Protein AF-A0A1W5ZY90-F1 (afdb_monomer_lite)

Secondary structure (DSSP, 8-state):
-------EEEEEEEEE-SHHHHHHHHHHHHHTT-EEEEEEE-TTS-EEEEEEEEE----

Foldseek 3Di:
DDDLFDFDKDKDKDKDQDPVRVVVVQVVLVVQVKHWDDWDQDPVRIIITIIIGGDGDDD

pLDDT: mean 83.08, std 15.06, range [37.62, 94.88]

Radius of gyration: 14.17 Å; chains: 1; bounding box: 39×14×41 Å

Structure (mmCIF, N/CA/C/O backbone):
data_AF-A0A1W5ZY90-F1
#
_entry.id   AF-A0A1W5ZY90-F1
#
loop_
_atom_site.group_PDB
_atom_site.id
_atom_site.type_symbol
_atom_site.label_atom_id
_atom_site.label_alt_id
_atom_site.label_comp_id
_atom_site.label_asym_id
_atom_site.label_entity_id
_atom_site.label_seq_id
_atom_site.pdbx_PDB_ins_code
_atom_site.Cartn_x
_atom_site.Cartn_y
_atom_site.Cartn_z
_atom_site.occupancy
_atom_site.B_iso_or_equiv
_atom_site.auth_seq_id
_atom_site.auth_comp_id
_atom_site.auth_asym_id
_atom_site.auth_atom_id
_atom_site.pdbx_PDB_model_num
ATOM 1 N N . MET A 1 1 ? -30.638 -2.933 23.492 1.00 37.62 1 MET A N 1
ATOM 2 C CA . MET A 1 1 ? -29.183 -2.770 23.692 1.00 37.62 1 MET A CA 1
ATOM 3 C C . MET A 1 1 ? -28.542 -2.876 22.317 1.00 37.62 1 MET A C 1
ATOM 5 O O . MET A 1 1 ? -28.687 -3.920 21.698 1.00 37.62 1 MET A O 1
ATOM 9 N N . ILE A 1 2 ? -27.986 -1.789 21.779 1.00 49.56 2 ILE A N 1
ATOM 10 C CA . ILE A 1 2 ? -27.302 -1.778 20.475 1.00 49.56 2 ILE A CA 1
ATOM 11 C C . ILE A 1 2 ? -25.812 -1.895 20.783 1.00 49.56 2 ILE A C 1
ATOM 13 O O . ILE A 1 2 ? -25.302 -1.099 21.564 1.00 49.56 2 ILE A O 1
ATOM 17 N N . ASN A 1 3 ? -25.135 -2.899 20.229 1.00 46.66 3 ASN A N 1
ATOM 18 C CA . ASN A 1 3 ? -23.691 -3.064 20.387 1.00 46.66 3 ASN A CA 1
ATOM 19 C C . ASN A 1 3 ? -22.983 -1.911 19.647 1.00 46.66 3 ASN A C 1
ATOM 21 O O . ASN A 1 3 ? -23.103 -1.848 18.423 1.00 46.66 3 ASN A O 1
ATOM 25 N N . PRO A 1 4 ? -22.241 -1.019 20.325 1.00 55.88 4 PRO A N 1
ATOM 26 C CA . PRO A 1 4 ? -21.683 0.177 19.686 1.00 55.88 4 PRO A CA 1
ATOM 27 C C . PRO A 1 4 ? -20.413 -0.084 18.857 1.00 55.88 4 PRO A C 1
ATOM 29 O O . PRO A 1 4 ? -19.896 0.818 18.210 1.00 55.88 4 PRO A O 1
ATOM 32 N N . ASN A 1 5 ? -19.894 -1.313 18.812 1.00 50.41 5 ASN A N 1
ATOM 33 C CA . ASN A 1 5 ? -18.582 -1.580 18.218 1.00 50.41 5 ASN A CA 1
ATOM 34 C C . ASN A 1 5 ? -18.686 -2.075 16.762 1.00 50.41 5 ASN A C 1
ATOM 36 O O . ASN A 1 5 ? -18.325 -3.208 16.444 1.00 50.41 5 ASN A O 1
ATOM 40 N N . LEU A 1 6 ? -19.225 -1.238 15.871 1.00 56.44 6 LEU A N 1
ATOM 41 C CA . LEU A 1 6 ? -19.207 -1.495 14.428 1.00 56.44 6 LEU A CA 1
ATOM 42 C C . LEU A 1 6 ? -17.877 -1.005 13.846 1.00 56.44 6 LEU A C 1
ATOM 44 O O . LEU A 1 6 ? -17.738 0.155 13.461 1.00 56.44 6 LEU A O 1
ATOM 48 N N . THR A 1 7 ? -16.889 -1.895 13.779 1.00 64.88 7 THR A N 1
ATOM 49 C CA . THR A 1 7 ? -15.654 -1.647 13.027 1.00 64.88 7 THR A CA 1
ATOM 50 C C . THR A 1 7 ? -15.990 -1.564 11.537 1.00 64.88 7 THR A C 1
ATOM 52 O O . THR A 1 7 ? -16.426 -2.555 10.949 1.00 64.88 7 THR A O 1
ATOM 55 N N . GLN A 1 8 ? -15.810 -0.395 10.915 1.00 69.12 8 GLN A N 1
ATOM 56 C CA . GLN A 1 8 ? -16.059 -0.222 9.484 1.00 69.12 8 GLN A CA 1
ATOM 57 C C . GLN A 1 8 ? -14.767 -0.480 8.703 1.00 69.12 8 GLN A C 1
ATOM 59 O O . GLN A 1 8 ? -13.738 0.135 8.975 1.00 69.12 8 GLN A O 1
ATOM 64 N N . ILE A 1 9 ? -14.826 -1.389 7.727 1.00 78.81 9 ILE A N 1
ATOM 65 C CA . ILE A 1 9 ? -13.720 -1.621 6.793 1.00 78.81 9 ILE A CA 1
ATOM 66 C C . ILE A 1 9 ? -13.933 -0.713 5.586 1.00 78.81 9 ILE A C 1
ATOM 68 O O . ILE A 1 9 ? -14.950 -0.818 4.896 1.00 78.81 9 ILE A O 1
ATOM 72 N N . LYS A 1 10 ? -12.980 0.181 5.326 1.00 81.94 10 LYS A N 1
ATOM 73 C CA . LYS A 1 10 ? -12.997 1.068 4.161 1.00 81.94 10 LYS A CA 1
ATOM 74 C C . LYS A 1 10 ? -11.941 0.626 3.161 1.00 81.94 10 LYS A C 1
ATOM 76 O O . LYS A 1 10 ? -10.752 0.629 3.469 1.00 81.94 10 LYS A O 1
ATOM 81 N N . VAL A 1 11 ? -12.377 0.275 1.955 1.00 87.69 11 VAL A N 1
ATOM 82 C CA . VAL A 1 11 ? -11.478 -0.124 0.867 1.00 87.69 11 VAL A CA 1
ATOM 83 C C . VAL A 1 11 ? -11.141 1.096 0.010 1.00 87.69 11 VAL A C 1
ATOM 85 O O . VAL A 1 11 ? -12.044 1.774 -0.481 1.00 87.69 11 VAL A O 1
ATOM 88 N N . ARG A 1 12 ? -9.850 1.382 -0.184 1.00 87.75 12 ARG A N 1
ATOM 89 C CA . ARG A 1 12 ? -9.350 2.461 -1.051 1.00 87.75 12 ARG A CA 1
ATOM 90 C C . ARG A 1 12 ? -8.261 1.934 -1.978 1.00 87.75 12 ARG A C 1
ATOM 92 O O . ARG A 1 12 ? -7.396 1.187 -1.539 1.00 87.75 12 ARG A O 1
ATOM 99 N N . THR A 1 13 ? -8.256 2.390 -3.224 1.00 90.25 13 THR A N 1
ATOM 100 C CA . THR A 1 13 ? -7.155 2.150 -4.164 1.00 90.25 13 THR A CA 1
ATOM 101 C C . THR A 1 13 ? -6.346 3.430 -4.338 1.00 90.25 13 THR A C 1
ATOM 103 O O . THR A 1 13 ? -6.922 4.502 -4.517 1.00 90.25 13 THR A O 1
ATOM 106 N N . GLN A 1 14 ? -5.022 3.334 -4.275 1.00 88.00 14 GLN A N 1
ATOM 107 C CA . GLN A 1 14 ? -4.104 4.450 -4.496 1.00 88.00 14 GLN A CA 1
ATOM 108 C C . GLN A 1 14 ? -2.987 4.019 -5.441 1.00 88.00 14 GLN A C 1
ATOM 110 O O . GLN A 1 14 ? -2.577 2.869 -5.412 1.00 88.00 14 GLN A O 1
ATOM 115 N N . THR A 1 15 ? -2.501 4.923 -6.286 1.00 93.31 15 THR A N 1
ATOM 116 C CA . THR A 1 15 ? -1.339 4.648 -7.141 1.00 93.31 15 THR A CA 1
ATOM 117 C C . THR A 1 15 ? -0.105 5.288 -6.526 1.00 93.31 15 THR A C 1
ATOM 119 O O . THR A 1 15 ? -0.174 6.446 -6.122 1.00 93.31 15 THR A O 1
ATOM 122 N N . VAL A 1 16 ? 0.995 4.545 -6.469 1.00 92.44 16 VAL A N 1
ATOM 123 C CA . VAL A 1 16 ? 2.330 5.027 -6.084 1.00 92.44 16 VAL A CA 1
ATOM 124 C C . VAL A 1 16 ? 3.292 4.810 -7.245 1.00 92.44 16 VAL A C 1
ATOM 126 O O . VAL A 1 16 ? 3.090 3.887 -8.034 1.00 92.44 16 VAL A O 1
ATOM 129 N N . SER A 1 17 ? 4.316 5.646 -7.384 1.00 90.00 17 SER A N 1
ATOM 130 C CA . SER A 1 17 ? 5.239 5.582 -8.529 1.00 90.00 17 SER A CA 1
ATOM 131 C C . SER A 1 17 ? 6.643 5.127 -8.138 1.00 90.00 17 SER A C 1
ATOM 133 O O . SER A 1 17 ? 7.429 4.742 -8.999 1.00 90.00 17 SER A O 1
ATOM 135 N N . THR A 1 18 ? 6.960 5.140 -6.844 1.00 90.44 18 T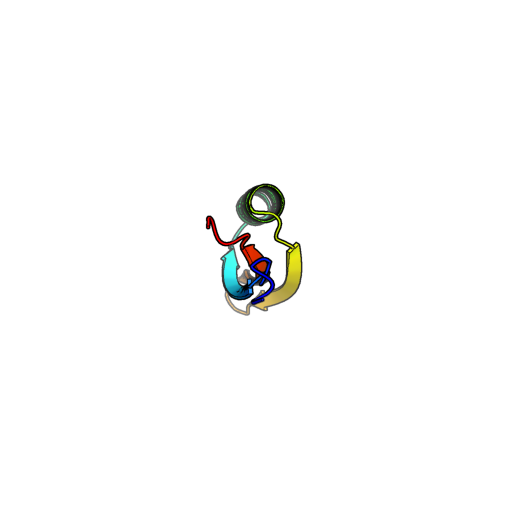HR A N 1
ATOM 136 C CA . THR A 1 18 ? 8.284 4.802 -6.318 1.00 90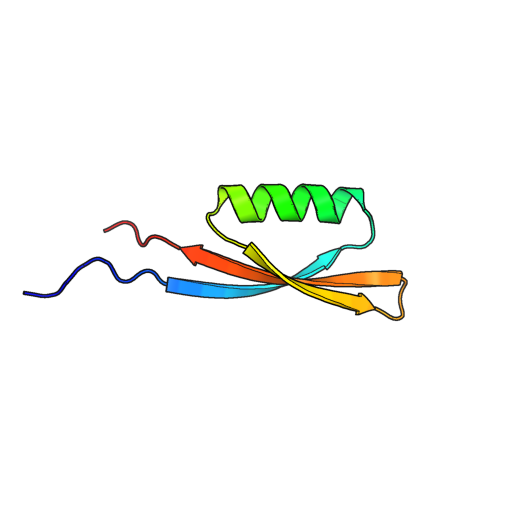.44 18 THR A CA 1
ATOM 137 C C . THR A 1 18 ? 8.209 3.837 -5.135 1.00 90.44 18 THR A C 1
ATOM 139 O O . THR A 1 18 ? 7.189 3.713 -4.452 1.00 90.44 18 THR A O 1
ATOM 142 N N . THR A 1 19 ? 9.325 3.153 -4.866 1.00 89.12 19 THR A N 1
ATOM 143 C CA . THR A 1 19 ? 9.479 2.299 -3.678 1.00 89.12 19 THR A CA 1
ATOM 144 C C . THR A 1 19 ? 9.360 3.101 -2.379 1.00 89.12 19 THR A C 1
ATOM 146 O O . THR A 1 19 ? 8.857 2.582 -1.386 1.00 89.12 19 THR A O 1
ATOM 149 N N . GLU A 1 20 ? 9.801 4.361 -2.383 1.00 93.25 20 GLU A N 1
ATOM 150 C CA . GLU A 1 20 ? 9.697 5.257 -1.229 1.00 93.25 20 GLU A CA 1
ATOM 151 C C . GLU A 1 20 ? 8.232 5.573 -0.910 1.00 93.25 20 GLU A C 1
ATOM 153 O O . GLU A 1 20 ? 7.780 5.261 0.190 1.00 93.25 20 GLU A O 1
ATOM 158 N N . GLU A 1 21 ? 7.452 6.015 -1.904 1.00 92.56 21 GLU A N 1
ATOM 159 C CA . GLU A 1 21 ? 6.009 6.255 -1.744 1.00 92.56 21 GLU A CA 1
ATOM 160 C C . GLU A 1 21 ? 5.258 4.998 -1.280 1.00 92.56 21 GLU A C 1
ATOM 162 O O . GLU A 1 21 ? 4.336 5.077 -0.469 1.00 92.56 21 GLU A O 1
ATOM 167 N N . TYR A 1 22 ? 5.645 3.815 -1.774 1.00 91.12 22 TYR A N 1
ATOM 168 C CA . TYR A 1 22 ? 5.058 2.553 -1.323 1.00 91.12 22 TYR A CA 1
ATOM 169 C C . TYR A 1 22 ? 5.350 2.273 0.160 1.00 91.12 22 TYR A C 1
ATOM 171 O O . 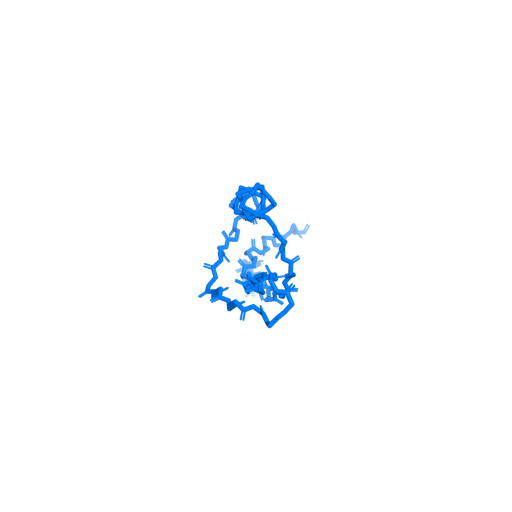TYR A 1 22 ? 4.456 1.855 0.900 1.00 91.12 22 TYR A O 1
ATOM 179 N N . ASN A 1 23 ? 6.585 2.515 0.607 1.00 93.31 23 ASN A N 1
ATOM 180 C CA . ASN A 1 23 ? 6.979 2.329 2.002 1.00 93.31 23 ASN A CA 1
ATOM 181 C C . ASN A 1 23 ? 6.261 3.320 2.926 1.00 93.31 23 ASN A C 1
ATOM 183 O O . ASN A 1 23 ? 5.733 2.913 3.965 1.00 93.31 23 ASN A O 1
ATOM 187 N N . GLU A 1 24 ? 6.188 4.594 2.540 1.00 94.50 24 GLU A N 1
ATOM 188 C CA . GLU A 1 24 ? 5.439 5.616 3.277 1.00 94.50 24 GLU A CA 1
ATOM 189 C C . GLU A 1 24 ? 3.954 5.254 3.370 1.00 94.50 24 GLU A C 1
ATOM 191 O O . GLU A 1 24 ? 3.358 5.293 4.452 1.00 94.50 24 GLU A O 1
ATOM 196 N N . LEU A 1 25 ? 3.366 4.805 2.257 1.00 92.19 25 LEU A N 1
ATOM 197 C CA . LEU A 1 25 ? 1.984 4.346 2.215 1.00 92.19 25 LEU A CA 1
ATOM 198 C C . LEU A 1 25 ? 1.754 3.162 3.157 1.00 92.19 25 LEU A C 1
ATOM 200 O O . LEU A 1 25 ? 0.785 3.160 3.917 1.00 92.19 25 LEU A O 1
ATOM 204 N N . GLN A 1 26 ? 2.641 2.167 3.152 1.00 91.88 26 GLN A N 1
ATOM 205 C CA . GLN A 1 26 ? 2.530 1.008 4.034 1.00 91.88 26 GLN A CA 1
ATOM 206 C C . GLN A 1 26 ? 2.568 1.416 5.514 1.00 91.88 26 GLN A C 1
ATOM 208 O O . GLN A 1 26 ? 1.767 0.913 6.311 1.00 91.88 26 GLN A O 1
ATOM 213 N N . GLN A 1 27 ? 3.454 2.343 5.889 1.00 94.38 27 GLN A N 1
ATOM 214 C CA . GLN A 1 27 ? 3.528 2.854 7.258 1.00 94.38 27 GLN A CA 1
ATOM 215 C C . GLN A 1 27 ? 2.264 3.624 7.649 1.00 94.38 27 GLN A C 1
ATOM 217 O O . GLN A 1 27 ? 1.697 3.355 8.709 1.00 94.38 27 GLN A O 1
ATOM 222 N N . ALA A 1 28 ? 1.781 4.522 6.788 1.00 91.50 28 ALA A N 1
ATOM 223 C CA . ALA A 1 28 ? 0.569 5.299 7.036 1.00 91.50 28 ALA A CA 1
ATOM 224 C C . ALA A 1 28 ? -0.666 4.398 7.202 1.00 91.50 28 ALA A C 1
ATOM 226 O O . ALA A 1 28 ? -1.458 4.576 8.128 1.00 91.50 28 ALA A O 1
ATOM 227 N N . VAL A 1 29 ? -0.801 3.382 6.345 1.00 91.12 29 VAL A N 1
ATOM 228 C CA . VAL A 1 29 ? -1.880 2.389 6.415 1.00 91.12 29 VAL A CA 1
ATOM 229 C C . VAL A 1 29 ? -1.833 1.626 7.736 1.00 91.12 29 VAL A C 1
ATOM 231 O O . VAL A 1 29 ? -2.861 1.484 8.396 1.00 91.12 29 VAL A O 1
ATOM 234 N N . LYS A 1 30 ? -0.642 1.197 8.168 1.00 89.62 30 LYS A N 1
ATOM 235 C CA . LYS A 1 30 ? -0.457 0.505 9.448 1.00 89.62 30 LYS A CA 1
ATOM 236 C C . LYS A 1 30 ? -0.803 1.395 10.647 1.00 89.62 30 LYS A C 1
ATOM 238 O O . LYS A 1 30 ? -1.443 0.918 11.580 1.00 89.62 30 LYS A O 1
ATOM 243 N N . GLN A 1 31 ? -0.423 2.675 10.624 1.00 88.88 31 GLN A N 1
ATOM 244 C CA . GLN A 1 31 ? -0.756 3.635 11.689 1.00 88.88 31 GLN A CA 1
ATOM 245 C C . GLN A 1 31 ? -2.267 3.866 11.814 1.00 88.88 31 GLN A C 1
ATOM 247 O O . GLN A 1 31 ? -2.777 4.024 12.919 1.00 88.88 31 GLN A O 1
ATOM 252 N N . GLN A 1 32 ? -2.993 3.818 10.697 1.00 85.38 32 GLN A N 1
ATOM 253 C CA . GLN A 1 32 ? -4.455 3.924 10.661 1.00 85.38 32 GLN A CA 1
ATOM 254 C C . GLN A 1 32 ? -5.169 2.599 10.991 1.00 85.38 32 GLN A C 1
ATOM 256 O O . GLN A 1 32 ? -6.384 2.503 10.849 1.00 85.38 32 GLN A O 1
ATOM 261 N N . GLY A 1 33 ? -4.436 1.554 11.398 1.00 88.12 33 GLY A N 1
ATOM 262 C CA . GLY A 1 33 ? -5.005 0.233 11.684 1.00 88.12 33 GLY A CA 1
ATOM 263 C C . GLY A 1 33 ? -5.467 -0.527 10.436 1.00 88.12 33 GLY A C 1
ATOM 264 O O . GLY A 1 33 ? -6.232 -1.488 10.535 1.00 88.12 33 GLY A O 1
ATOM 265 N N . GLY A 1 34 ? -5.038 -0.096 9.253 1.00 89.88 34 GLY A N 1
ATOM 266 C CA . GLY A 1 34 ? -5.318 -0.759 7.991 1.00 89.88 34 GLY A CA 1
ATOM 267 C C . GLY A 1 34 ? -4.241 -1.746 7.553 1.00 89.88 34 GLY A C 1
ATOM 268 O O . GLY A 1 34 ? -3.223 -1.953 8.217 1.00 89.88 34 GLY A O 1
ATOM 269 N N . ARG A 1 35 ? -4.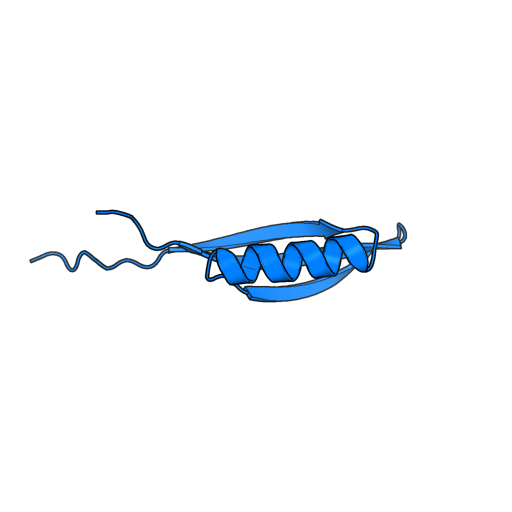458 -2.340 6.380 1.00 92.06 35 ARG A N 1
ATOM 270 C CA . ARG A 1 35 ? -3.501 -3.202 5.681 1.00 92.06 35 ARG A CA 1
ATOM 271 C C . ARG A 1 35 ? -3.592 -3.014 4.167 1.00 92.06 35 ARG A C 1
ATOM 273 O O . ARG A 1 35 ? -4.650 -2.687 3.635 1.00 92.06 35 ARG A O 1
ATOM 280 N N . ILE A 1 36 ? -2.489 -3.261 3.470 1.00 92.44 36 ILE A N 1
ATOM 281 C CA . ILE A 1 36 ? -2.486 -3.413 2.011 1.00 92.44 36 ILE A CA 1
ATOM 282 C C . ILE A 1 36 ? -2.927 -4.845 1.698 1.00 92.44 36 ILE A C 1
ATOM 284 O O . ILE A 1 36 ? -2.394 -5.784 2.287 1.00 92.44 36 ILE A O 1
ATOM 288 N N . VAL A 1 37 ? -3.898 -5.008 0.803 1.00 93.50 37 VAL A N 1
ATOM 289 C CA . VAL A 1 37 ? -4.452 -6.323 0.429 1.00 93.50 37 VAL A CA 1
ATOM 290 C C . VAL A 1 37 ? -4.092 -6.757 -0.981 1.00 93.50 37 VAL A C 1
ATOM 292 O O . VAL A 1 37 ? -4.123 -7.946 -1.274 1.00 93.50 37 VAL A O 1
ATOM 295 N N . GLU A 1 38 ? -3.743 -5.814 -1.854 1.00 93.50 38 GLU A N 1
ATOM 296 C CA . GLU A 1 38 ? -3.394 -6.111 -3.240 1.00 93.50 38 GLU A CA 1
ATOM 297 C C . GLU A 1 38 ? -2.467 -5.031 -3.792 1.00 93.50 38 GLU A C 1
ATOM 299 O O . GLU A 1 38 ? -2.643 -3.842 -3.511 1.00 93.50 38 GLU A O 1
ATOM 304 N N . THR A 1 39 ? -1.489 -5.444 -4.592 1.00 93.06 39 THR A N 1
ATOM 305 C CA . THR A 1 39 ? -0.612 -4.555 -5.353 1.00 93.06 39 THR A CA 1
ATOM 306 C C . THR A 1 39 ? -0.610 -5.000 -6.809 1.00 93.06 39 THR A C 1
ATOM 308 O O . THR A 1 39 ? -0.371 -6.162 -7.121 1.00 93.06 39 THR A O 1
ATOM 311 N N . THR A 1 40 ? -0.914 -4.078 -7.716 1.00 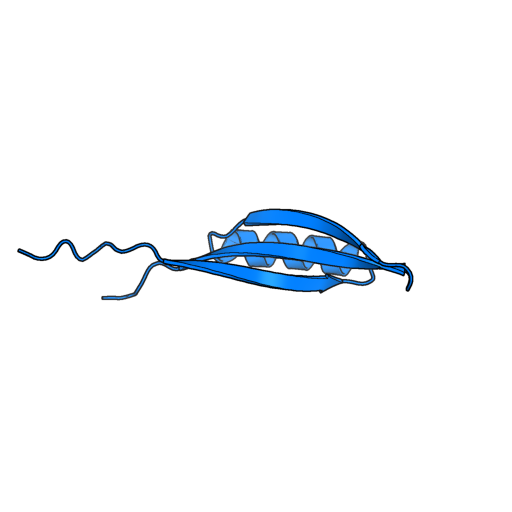94.25 40 THR A N 1
ATOM 312 C CA . THR A 1 40 ? -0.990 -4.333 -9.155 1.00 94.25 40 THR A CA 1
ATOM 313 C C . THR A 1 40 ? -0.040 -3.385 -9.882 1.00 94.25 40 THR A C 1
ATOM 315 O O . THR A 1 40 ? -0.242 -2.171 -9.813 1.00 94.25 40 THR A O 1
ATOM 318 N N . PRO A 1 41 ? 0.987 -3.884 -10.589 1.00 91.81 41 PRO A N 1
ATOM 319 C CA . PRO A 1 41 ? 1.843 -3.032 -11.404 1.00 91.81 41 PRO A CA 1
ATOM 320 C C . PRO A 1 41 ? 1.044 -2.444 -12.574 1.00 91.81 41 PRO A C 1
ATOM 322 O O . PRO A 1 41 ? 0.268 -3.133 -13.238 1.00 91.81 41 PRO A O 1
ATOM 325 N N . LEU A 1 42 ? 1.233 -1.155 -12.832 1.00 91.12 42 LEU A N 1
ATOM 326 C CA . LEU A 1 42 ? 0.567 -0.413 -13.892 1.00 91.12 42 LEU A CA 1
ATOM 327 C C . LEU A 1 42 ? 1.480 -0.265 -15.111 1.00 91.12 42 LEU A C 1
ATOM 329 O O . LEU A 1 42 ? 2.701 -0.169 -15.006 1.00 91.12 42 LEU A O 1
ATOM 333 N N . ARG A 1 43 ? 0.871 -0.171 -16.299 1.00 90.69 43 ARG A N 1
ATOM 334 C CA . ARG A 1 43 ? 1.604 -0.024 -17.571 1.00 90.69 43 ARG A CA 1
ATOM 335 C C . ARG A 1 43 ? 2.428 1.265 -17.669 1.00 90.69 43 ARG A C 1
ATOM 337 O O . ARG A 1 43 ? 3.354 1.319 -18.465 1.00 90.69 43 ARG A O 1
ATOM 344 N N . ASN A 1 44 ? 2.094 2.289 -16.885 1.00 87.69 44 ASN A N 1
ATOM 345 C CA . ASN A 1 44 ? 2.810 3.565 -16.827 1.00 87.69 44 ASN A CA 1
ATOM 346 C C . ASN A 1 44 ? 4.000 3.558 -15.845 1.00 87.69 44 ASN A C 1
ATOM 348 O O . ASN A 1 44 ? 4.556 4.618 -15.582 1.00 87.69 44 ASN A O 1
ATOM 352 N N . GLY A 1 45 ? 4.371 2.400 -15.286 1.00 85.31 45 GLY A N 1
ATOM 353 C CA . GLY A 1 45 ? 5.477 2.275 -14.331 1.00 85.31 45 GLY A CA 1
ATOM 354 C C . GLY A 1 45 ? 5.095 2.532 -12.870 1.00 85.31 45 GLY A C 1
ATOM 355 O O . GLY A 1 45 ? 5.959 2.440 -12.006 1.00 85.31 45 GLY A O 1
ATOM 356 N N . GLY A 1 46 ? 3.821 2.820 -12.580 1.00 91.12 46 GLY A N 1
ATOM 357 C CA . GLY A 1 46 ? 3.307 2.910 -11.212 1.00 91.12 46 GLY A CA 1
ATOM 358 C C . GLY A 1 46 ? 2.860 1.562 -10.642 1.00 91.12 46 GLY A C 1
ATOM 359 O O . GLY A 1 46 ? 2.818 0.544 -11.330 1.00 91.12 46 GLY A O 1
ATOM 360 N N . ILE A 1 47 ? 2.460 1.563 -9.376 1.00 92.19 47 ILE A N 1
ATOM 361 C CA . ILE A 1 47 ? 1.864 0.432 -8.667 1.00 92.19 47 ILE A CA 1
ATOM 362 C C . ILE A 1 47 ? 0.530 0.903 -8.098 1.00 92.19 47 ILE A C 1
ATOM 364 O O . ILE A 1 47 ? 0.471 1.844 -7.310 1.00 92.19 47 ILE A O 1
ATOM 368 N N . SER A 1 48 ? -0.554 0.245 -8.488 1.00 93.25 48 SER A N 1
ATOM 369 C CA . SER A 1 48 ? -1.855 0.402 -7.852 1.00 93.25 48 SER A CA 1
ATOM 370 C C . SER A 1 48 ? -1.900 -0.447 -6.589 1.00 93.25 48 SER A C 1
ATOM 372 O O . SER A 1 48 ? -1.619 -1.640 -6.622 1.00 93.25 48 SER A O 1
ATOM 374 N N . VAL A 1 49 ? -2.235 0.166 -5.467 1.00 94.50 49 VAL A N 1
ATOM 375 C CA . VAL A 1 49 ? -2.234 -0.429 -4.136 1.00 94.50 49 VAL A CA 1
ATOM 376 C C . VAL A 1 49 ? -3.652 -0.372 -3.593 1.00 94.50 49 VAL A C 1
ATOM 378 O O . VAL A 1 49 ? -4.227 0.708 -3.438 1.00 94.50 49 VAL A O 1
ATOM 381 N N . LYS A 1 50 ? -4.223 -1.536 -3.293 1.00 94.88 50 LYS A N 1
ATOM 382 C CA . LYS A 1 50 ? -5.521 -1.670 -2.636 1.00 94.88 50 LYS A CA 1
ATOM 383 C C . LYS A 1 50 ? -5.316 -1.792 -1.135 1.00 94.88 50 LYS A C 1
ATOM 385 O O . LYS A 1 50 ? -4.543 -2.622 -0.657 1.00 94.88 50 LYS A O 1
ATOM 390 N N . ILE A 1 51 ? -6.029 -0.958 -0.398 1.00 94.44 51 ILE A N 1
ATOM 391 C CA . ILE A 1 51 ? -5.874 -0.748 1.034 1.00 94.44 51 ILE A CA 1
ATOM 392 C C . ILE A 1 51 ? -7.216 -1.010 1.695 1.00 94.44 51 ILE A C 1
ATOM 394 O O . ILE A 1 51 ? -8.234 -0.481 1.253 1.00 94.44 51 ILE A O 1
ATOM 398 N N . GLU A 1 52 ? -7.202 -1.761 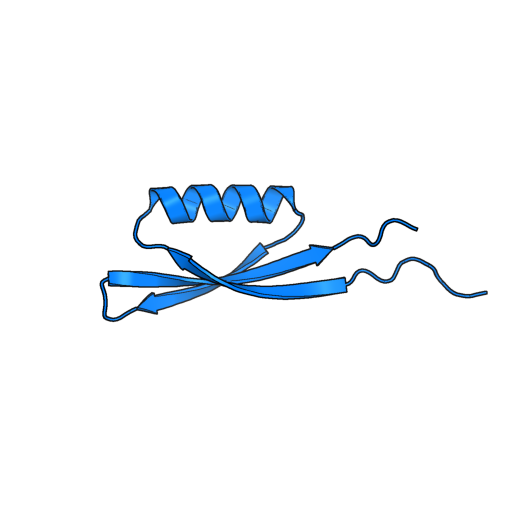2.784 1.00 92.12 52 GLU A N 1
ATOM 399 C CA . GLU A 1 52 ? -8.314 -1.860 3.719 1.00 92.12 52 GLU A CA 1
ATOM 400 C C . GLU A 1 52 ? -7.954 -1.096 4.986 1.00 92.12 52 GLU A C 1
ATOM 402 O O . GLU A 1 52 ? -7.003 -1.454 5.677 1.00 92.12 52 GLU A O 1
ATOM 407 N N . LEU A 1 53 ? -8.690 -0.035 5.292 1.00 88.44 53 LEU A N 1
ATOM 408 C CA . LEU A 1 53 ? -8.558 0.711 6.538 1.00 88.44 53 LEU A CA 1
ATOM 409 C C . LEU A 1 53 ? -9.589 0.199 7.539 1.00 88.44 53 LEU A C 1
ATOM 411 O O . LEU A 1 53 ? -10.763 0.037 7.200 1.00 88.44 53 LEU A O 1
ATOM 415 N N . THR A 1 54 ? -9.140 -0.043 8.767 1.00 82.44 54 THR A N 1
ATOM 416 C CA . THR A 1 54 ? -10.007 -0.432 9.878 1.00 82.44 54 THR A CA 1
ATOM 417 C C . THR A 1 54 ? -10.345 0.825 10.666 1.00 82.44 54 THR A C 1
ATOM 419 O O . THR A 1 54 ? -9.594 1.230 11.550 1.00 82.44 54 THR A O 1
ATOM 422 N N . GLU A 1 55 ? -11.459 1.474 10.340 1.00 73.25 55 GLU A N 1
ATOM 423 C CA . GLU A 1 55 ? -11.875 2.676 11.058 1.00 73.25 55 GLU A CA 1
ATOM 424 C C . GLU A 1 55 ? -12.628 2.265 12.326 1.00 73.25 55 GLU A C 1
ATOM 426 O O . GLU A 1 55 ? -13.689 1.630 12.286 1.00 73.25 55 GLU A O 1
ATOM 431 N N . ARG A 1 56 ? -12.060 2.623 13.481 1.00 63.47 56 ARG A N 1
ATOM 432 C CA . ARG A 1 56 ? -12.772 2.573 14.757 1.00 63.47 56 ARG A CA 1
ATOM 433 C C . ARG A 1 56 ? -13.639 3.826 14.807 1.00 63.47 56 ARG A C 1
ATOM 435 O O . ARG A 1 56 ? -13.091 4.923 14.882 1.00 63.47 56 ARG A O 1
ATOM 442 N N . ARG A 1 57 ? -14.965 3.683 14.705 1.00 59.00 57 ARG A N 1
ATOM 443 C CA . ARG A 1 57 ? -15.861 4.830 14.897 1.00 59.00 57 ARG A CA 1
ATOM 444 C C . ARG A 1 57 ? -15.624 5.385 16.307 1.00 59.00 57 ARG A C 1
ATOM 446 O O . ARG A 1 57 ? -15.731 4.602 17.252 1.00 59.00 57 ARG A O 1
ATOM 453 N N . PRO A 1 58 ? -15.252 6.668 16.463 1.00 55.81 58 PRO A N 1
ATOM 454 C CA . PRO A 1 58 ? -15.421 7.323 17.747 1.00 55.81 58 PRO A CA 1
ATOM 455 C C . PRO A 1 58 ? -16.928 7.393 18.026 1.00 55.81 58 PRO A C 1
ATOM 457 O O . PRO A 1 58 ? -17.702 7.687 17.111 1.00 55.81 58 PRO A O 1
ATOM 460 N N . ASP A 1 59 ? -17.301 7.006 19.242 1.00 53.44 59 ASP A N 1
ATOM 461 C CA . ASP A 1 59 ? -18.670 7.004 19.777 1.00 53.44 59 ASP A CA 1
ATOM 462 C C . ASP A 1 59 ? -19.291 8.412 19.756 1.00 53.44 59 ASP A C 1
ATOM 464 O O . ASP A 1 59 ? -18.556 9.380 20.075 1.00 53.44 59 ASP A O 1
#

Sequence (59 aa):
MINPNLTQIKVRTQTVSTTEEYNELQQAVKQQGGRIVETTPLRNGGISVKIELTERRPD

Organism: NCBI:txid402384